Protein AF-A0AAD6L4J8-F1 (afdb_monomer_lite)

pLDDT: mean 71.61, std 18.36, range [35.22, 94.06]

Sequence (142 aa):
MEIVGSMASTVVELLFHPIKRSVSPVFNYSRNVKSLETHMEELSDKKTRVLHYVEEATNKTEVIHDDVEKWLASVDDITEKADRVLEDKDKAKKRCFMGLFPNLMTRYRVSTEIKSIDEEAVKISLNRDKFDRVSYLPARRG

Radius of gyration: 25.06 Å; chains: 1; bounding box: 88×28×62 Å

InterPro domains:
  IPR050905 Plant disease resistance NBS-LRR [PTHR33463] (18-136)

Foldseek 3Di:
DDDDDDDPPPVVVVVCVCVVVCPDLVVLLVVLLVLLVVLLVVLVVLLVVLVVLVVVCVVVVWDFDPVSVVLNVLNVVLVVLSVVLVVVVVVQVVVQVPDDDDPSVVSVVSSVSSNVSSVSSVVSSVVSVPVPPGTDHDDPDD

Structure (mmCIF, N/CA/C/O backbone):
data_AF-A0AAD6L4J8-F1
#
_entry.id   AF-A0AAD6L4J8-F1
#
loop_
_atom_site.group_PDB
_atom_site.id
_atom_site.type_symbol
_atom_site.label_atom_id
_atom_site.label_alt_id
_atom_site.label_comp_id
_atom_site.label_asym_id
_atom_site.label_entity_id
_atom_site.label_seq_id
_atom_site.pdbx_PDB_ins_code
_atom_site.Cartn_x
_atom_site.Cartn_y
_atom_site.Cartn_z
_atom_site.occupancy
_atom_site.B_iso_or_equiv
_atom_site.auth_seq_id
_atom_site.auth_comp_id
_atom_site.auth_asym_id
_atom_site.auth_atom_id
_atom_site.pdbx_PDB_model_num
ATOM 1 N N . MET A 1 1 ? 56.678 -9.611 -36.757 1.00 36.06 1 MET A N 1
ATOM 2 C CA . MET A 1 1 ? 57.128 -8.391 -36.052 1.00 36.06 1 MET A CA 1
ATOM 3 C C . MET A 1 1 ? 57.129 -7.274 -37.090 1.00 36.06 1 MET A C 1
ATOM 5 O O . MET A 1 1 ? 57.709 -7.507 -38.134 1.00 36.06 1 MET A O 1
ATOM 9 N N . GLU A 1 2 ? 56.437 -6.139 -36.975 1.00 35.22 2 GLU A N 1
ATOM 10 C CA . GLU A 1 2 ? 55.736 -5.507 -35.851 1.00 35.22 2 GLU A CA 1
ATOM 11 C C . GLU A 1 2 ? 54.554 -4.646 -36.354 1.00 35.22 2 GLU A C 1
ATOM 13 O O . GLU A 1 2 ? 54.667 -3.911 -37.327 1.00 35.22 2 GLU A O 1
ATOM 18 N N . ILE A 1 3 ? 53.410 -4.834 -35.692 1.00 41.44 3 ILE A N 1
ATOM 19 C CA . ILE A 1 3 ? 52.410 -3.863 -35.215 1.00 41.44 3 ILE A CA 1
ATOM 20 C C . ILE A 1 3 ? 52.176 -2.589 -36.057 1.00 41.44 3 ILE A C 1
ATOM 22 O O . ILE A 1 3 ? 52.811 -1.555 -35.871 1.00 41.44 3 ILE A O 1
ATOM 26 N N . VAL A 1 4 ? 51.117 -2.635 -36.874 1.00 38.16 4 VAL A N 1
ATOM 27 C CA . VAL A 1 4 ? 50.365 -1.453 -37.326 1.00 38.16 4 VAL A CA 1
ATOM 28 C C . VAL A 1 4 ? 49.707 -0.816 -36.101 1.00 38.16 4 VAL A C 1
ATOM 30 O O . VAL A 1 4 ? 48.814 -1.406 -35.493 1.00 38.16 4 VAL A O 1
ATOM 33 N N . GLY A 1 5 ? 50.167 0.373 -35.718 1.00 42.88 5 GLY A N 1
ATOM 34 C CA . GLY A 1 5 ? 49.697 1.086 -34.538 1.00 42.88 5 GLY A CA 1
ATOM 35 C C . GLY A 1 5 ? 49.204 2.493 -34.855 1.00 42.88 5 GLY A C 1
ATOM 36 O O . GLY A 1 5 ? 49.935 3.307 -35.403 1.00 42.88 5 GLY A O 1
ATOM 37 N N . SER A 1 6 ? 47.995 2.780 -34.369 1.00 51.62 6 SER A N 1
ATOM 38 C CA . SER A 1 6 ? 47.511 4.114 -33.989 1.00 51.62 6 SER A CA 1
ATOM 39 C C . SER A 1 6 ? 46.843 4.999 -35.052 1.00 51.62 6 SER A C 1
ATOM 41 O O . SER A 1 6 ? 47.355 6.039 -35.448 1.00 51.62 6 SER A O 1
ATOM 43 N N . MET A 1 7 ? 45.593 4.660 -35.389 1.00 40.38 7 MET A N 1
ATOM 44 C CA . MET A 1 7 ? 44.555 5.670 -35.691 1.00 40.38 7 MET A CA 1
ATOM 45 C C . MET A 1 7 ? 43.215 5.406 -34.974 1.00 40.38 7 MET A C 1
ATOM 47 O O . MET A 1 7 ? 42.255 6.153 -35.142 1.00 40.38 7 MET A O 1
ATOM 51 N N . ALA A 1 8 ? 43.128 4.363 -34.141 1.00 36.38 8 ALA A N 1
ATOM 52 C CA . ALA A 1 8 ? 41.870 3.955 -33.511 1.00 36.38 8 ALA A CA 1
ATOM 53 C C . ALA A 1 8 ? 41.517 4.742 -32.233 1.00 36.38 8 ALA A C 1
ATOM 55 O O . ALA A 1 8 ? 40.379 4.673 -31.779 1.00 36.38 8 ALA A O 1
ATOM 56 N N . SER A 1 9 ? 42.453 5.497 -31.646 1.00 42.22 9 SER A N 1
ATOM 57 C CA . SER A 1 9 ? 42.247 6.067 -30.304 1.00 42.22 9 SER A CA 1
ATOM 58 C C . SER A 1 9 ? 41.481 7.395 -30.283 1.00 42.22 9 SER A C 1
ATOM 60 O O . SER A 1 9 ? 40.914 7.738 -29.253 1.00 42.22 9 SER A O 1
ATOM 62 N N . THR A 1 10 ? 41.417 8.141 -31.389 1.00 35.72 10 THR A N 1
ATOM 63 C CA . THR A 1 10 ? 40.824 9.497 -31.385 1.00 35.72 10 THR A CA 1
ATOM 64 C C . THR A 1 10 ? 39.342 9.510 -31.776 1.00 35.72 10 THR A C 1
ATOM 66 O O . THR A 1 10 ? 38.596 10.391 -31.360 1.00 35.72 10 THR A O 1
ATOM 69 N N . VAL A 1 11 ? 38.872 8.510 -32.530 1.00 37.69 11 VAL A N 1
ATOM 70 C CA . VAL A 1 11 ? 37.462 8.438 -32.968 1.00 37.69 11 VAL A CA 1
ATOM 71 C C . VAL A 1 11 ? 36.535 8.007 -31.826 1.00 37.69 11 VAL A C 1
ATOM 73 O O . VAL A 1 11 ? 35.363 8.376 -31.797 1.00 37.69 11 VAL A O 1
ATOM 76 N N . VAL A 1 12 ? 37.066 7.266 -30.853 1.00 37.53 12 VAL A N 1
ATOM 77 C CA . VAL A 1 12 ? 36.299 6.743 -29.719 1.00 37.53 12 VAL A CA 1
ATOM 78 C C . VAL A 1 12 ? 35.819 7.895 -28.828 1.00 37.53 12 VAL A C 1
ATOM 80 O O . VAL A 1 12 ? 34.628 7.979 -28.555 1.00 37.53 12 VAL A O 1
ATOM 83 N N . GLU A 1 13 ? 36.666 8.858 -28.460 1.00 37.12 13 GLU A N 1
ATOM 84 C CA . GLU A 1 13 ? 36.278 9.924 -27.515 1.00 37.12 13 GLU A CA 1
ATOM 85 C C . GLU A 1 13 ? 35.258 10.939 -28.073 1.00 37.12 13 GLU A C 1
ATOM 87 O O . GLU A 1 13 ? 34.456 11.488 -27.313 1.00 37.12 13 GLU A O 1
ATOM 92 N N . LEU A 1 14 ? 35.194 11.131 -29.396 1.00 36.28 14 LEU A N 1
ATOM 93 C CA . LEU A 1 14 ? 34.229 12.035 -30.043 1.00 36.28 14 LEU A CA 1
ATOM 94 C C . LEU A 1 14 ? 32.820 11.437 -30.189 1.00 36.28 14 LEU A C 1
ATOM 96 O O . LEU A 1 14 ? 31.840 12.181 -30.248 1.00 36.28 14 LEU A O 1
ATOM 100 N N . LEU A 1 15 ? 32.687 10.106 -30.195 1.00 39.62 15 LEU A N 1
ATOM 101 C CA . LEU A 1 15 ? 31.394 9.430 -30.361 1.00 39.62 15 LEU A CA 1
ATOM 102 C C . LEU A 1 15 ? 30.613 9.259 -29.049 1.00 39.62 15 LEU A C 1
ATOM 104 O O . LEU A 1 15 ? 29.396 9.077 -29.086 1.00 39.62 15 LEU A O 1
ATOM 108 N N . PHE A 1 16 ? 31.265 9.363 -27.887 1.00 38.56 16 PHE A N 1
ATOM 109 C CA . PHE A 1 16 ? 30.592 9.192 -26.589 1.00 38.56 16 PHE A CA 1
ATOM 110 C C . PHE A 1 16 ? 30.090 10.496 -25.959 1.00 38.56 16 PHE A C 1
ATOM 112 O O . PHE A 1 16 ? 29.266 10.451 -25.042 1.00 38.56 16 PHE A O 1
ATOM 119 N N . HIS A 1 17 ? 30.513 11.662 -26.455 1.00 38.16 17 HIS A N 1
ATOM 120 C CA . HIS A 1 17 ? 30.068 12.949 -25.913 1.00 38.16 17 HIS A CA 1
ATOM 121 C C . HIS A 1 17 ? 28.575 13.278 -26.171 1.00 38.16 17 HIS A C 1
ATOM 123 O O . HIS A 1 17 ? 27.944 13.846 -25.275 1.00 38.16 17 HIS A O 1
ATOM 129 N N . PRO A 1 18 ? 27.931 12.870 -27.291 1.00 41.38 18 PRO A N 1
ATOM 130 C CA . PRO A 1 18 ? 26.495 13.098 -27.485 1.00 41.38 18 PRO A CA 1
ATOM 131 C C . PRO A 1 18 ? 25.609 12.100 -26.719 1.00 41.38 18 PRO A C 1
ATOM 133 O O . PRO A 1 18 ? 24.457 12.411 -26.413 1.00 41.38 18 PRO A O 1
ATOM 136 N N . ILE A 1 19 ? 26.128 10.918 -26.358 1.00 40.28 19 ILE A N 1
ATOM 137 C CA . ILE A 1 19 ? 25.336 9.837 -25.736 1.00 40.28 19 ILE A CA 1
ATOM 138 C C . ILE A 1 19 ? 24.890 10.206 -24.314 1.00 40.28 19 ILE A C 1
ATOM 140 O O . ILE A 1 19 ? 23.863 9.726 -23.840 1.00 40.28 19 ILE A O 1
ATOM 144 N N . LYS A 1 20 ? 25.577 11.140 -23.644 1.00 42.00 20 LYS A N 1
ATOM 145 C CA . LYS A 1 20 ? 25.131 11.650 -22.337 1.00 42.00 20 LYS A CA 1
ATOM 146 C C . LYS A 1 20 ? 23.863 12.507 -22.398 1.00 42.00 20 LYS A C 1
ATOM 148 O O . LYS A 1 20 ? 23.253 12.708 -21.352 1.00 42.00 20 LYS A O 1
ATOM 153 N N . ARG A 1 21 ? 23.438 12.996 -23.572 1.00 47.28 21 ARG A N 1
ATOM 154 C CA . ARG A 1 21 ? 22.248 13.864 -23.700 1.00 47.28 21 ARG A CA 1
ATOM 155 C C . ARG A 1 21 ? 21.022 13.178 -24.306 1.00 47.28 21 ARG A C 1
ATOM 157 O O . ARG A 1 21 ? 19.930 13.727 -24.239 1.00 47.28 21 ARG A O 1
ATOM 164 N N . SER A 1 22 ? 21.180 11.954 -24.799 1.00 46.09 22 SER A N 1
ATOM 165 C CA . SER A 1 22 ? 20.106 11.079 -25.286 1.00 46.09 22 SER A CA 1
ATOM 166 C C . SER A 1 22 ? 20.071 9.756 -24.514 1.00 46.09 22 SER A C 1
ATOM 168 O O . SER A 1 22 ? 19.803 8.690 -25.070 1.00 46.09 22 SER A O 1
ATOM 170 N N . VAL A 1 23 ? 20.289 9.823 -23.195 1.00 47.31 23 VAL A N 1
ATOM 171 C CA . VAL A 1 23 ? 19.976 8.740 -22.251 1.00 47.31 23 VAL A CA 1
ATOM 172 C C . VAL A 1 23 ? 18.462 8.614 -22.088 1.00 47.31 23 VAL A C 1
ATOM 174 O O . VAL A 1 23 ? 17.832 9.027 -21.118 1.00 47.31 23 VAL A O 1
ATOM 177 N N . SER A 1 24 ? 17.930 8.050 -23.164 1.00 50.09 24 SER A N 1
ATOM 178 C CA . SER A 1 24 ? 16.597 7.575 -23.469 1.00 50.09 24 SER A CA 1
ATOM 179 C C . SER A 1 24 ? 15.946 6.851 -22.279 1.00 50.09 24 SER A C 1
ATOM 181 O O . SER A 1 24 ? 16.689 6.284 -21.477 1.00 50.09 24 SER A O 1
ATOM 183 N N . PRO A 1 25 ? 14.598 6.851 -22.159 1.00 51.19 25 PRO A N 1
ATOM 184 C CA . PRO A 1 25 ? 13.698 6.226 -21.167 1.00 51.19 25 PRO A CA 1
ATOM 185 C C . PRO A 1 25 ? 14.198 5.160 -20.175 1.00 51.19 25 PRO A C 1
ATOM 187 O O . PRO A 1 25 ? 13.641 5.042 -19.096 1.00 51.19 25 PRO A O 1
ATOM 190 N N . VAL A 1 26 ? 15.246 4.403 -20.479 1.00 49.38 26 VAL A N 1
ATOM 191 C CA . VAL A 1 26 ? 15.977 3.502 -19.579 1.00 49.38 26 VAL A CA 1
ATOM 192 C C . VAL A 1 26 ? 16.522 4.202 -18.318 1.00 49.38 26 VAL A C 1
ATOM 194 O O . VAL A 1 26 ? 16.490 3.608 -17.241 1.00 49.38 26 VAL A O 1
ATOM 197 N N . PHE A 1 27 ? 16.995 5.454 -18.407 1.00 51.75 27 PHE A N 1
ATOM 198 C CA . PHE A 1 27 ? 17.438 6.202 -17.214 1.00 51.75 27 PHE A CA 1
ATOM 199 C C . PHE A 1 27 ? 16.265 6.692 -16.354 1.00 51.75 27 PHE A C 1
ATOM 201 O O . PHE A 1 27 ? 16.381 6.718 -15.129 1.00 51.75 27 PHE A O 1
ATOM 208 N N . ASN A 1 28 ? 15.122 7.002 -16.974 1.00 61.12 28 ASN A N 1
ATOM 209 C CA . ASN A 1 28 ? 13.875 7.270 -16.254 1.00 61.12 28 ASN A CA 1
ATOM 210 C C . ASN A 1 28 ? 13.319 5.983 -15.639 1.00 61.12 28 ASN A C 1
ATOM 212 O O . ASN A 1 28 ? 12.890 5.995 -14.501 1.00 61.12 28 ASN A O 1
ATOM 216 N N . TYR A 1 29 ? 13.430 4.852 -16.329 1.00 64.38 29 TYR A N 1
ATOM 217 C CA . TYR A 1 29 ? 12.952 3.557 -15.857 1.00 64.38 29 TYR A CA 1
ATOM 218 C C . TYR A 1 29 ? 13.584 3.141 -14.523 1.00 64.38 29 TYR A C 1
ATOM 220 O O . TYR A 1 29 ? 12.871 2.809 -13.585 1.00 64.38 29 TYR A O 1
ATOM 228 N N . SER A 1 30 ? 14.916 3.205 -14.409 1.00 69.12 30 SER A N 1
ATOM 229 C CA . SER A 1 30 ? 15.614 2.872 -13.156 1.00 69.12 30 SER A CA 1
ATOM 230 C C . SER A 1 30 ? 15.225 3.812 -12.006 1.00 69.12 30 SER A C 1
ATOM 232 O O . SER A 1 30 ? 15.054 3.368 -10.875 1.00 69.12 30 SER A O 1
ATOM 234 N N . ARG A 1 31 ? 15.036 5.107 -12.295 1.00 75.44 31 ARG A N 1
ATOM 235 C CA . ARG A 1 31 ? 14.556 6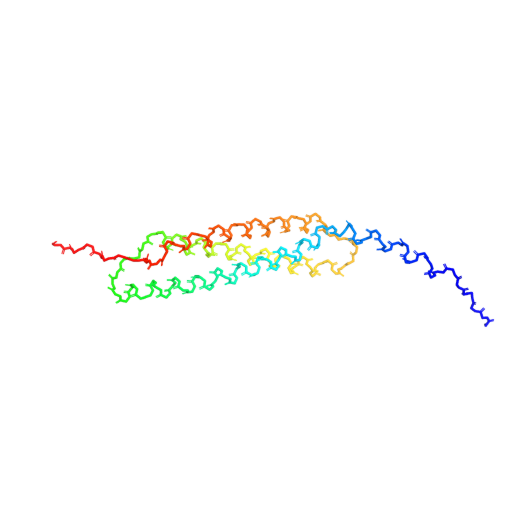.082 -11.304 1.00 75.44 31 ARG A CA 1
ATOM 236 C C . ARG A 1 31 ? 13.107 5.817 -10.892 1.00 75.44 31 ARG A C 1
ATOM 238 O O . ARG A 1 31 ? 12.825 5.849 -9.705 1.00 75.44 31 ARG A O 1
ATOM 245 N N . ASN A 1 32 ? 12.228 5.506 -11.842 1.00 73.19 32 ASN A N 1
ATOM 246 C CA . ASN A 1 32 ? 10.820 5.207 -11.588 1.00 73.19 32 ASN A CA 1
ATOM 247 C C . ASN A 1 32 ? 10.659 3.933 -10.754 1.00 73.19 32 ASN A C 1
ATOM 249 O O . ASN A 1 32 ? 9.844 3.914 -9.846 1.00 73.19 32 ASN A O 1
ATOM 253 N N . VAL A 1 33 ? 11.453 2.892 -11.031 1.00 75.00 33 VAL A N 1
ATOM 254 C CA . VAL A 1 33 ? 11.472 1.663 -10.218 1.00 75.00 33 VAL A CA 1
ATOM 255 C C . VAL A 1 33 ? 11.857 1.986 -8.776 1.00 75.00 33 VAL A C 1
ATOM 257 O O . VAL A 1 33 ? 11.142 1.587 -7.870 1.00 75.00 33 VAL A O 1
ATOM 260 N N . LYS A 1 34 ? 12.940 2.746 -8.565 1.00 80.38 34 LYS A N 1
ATOM 261 C CA . LYS A 1 34 ? 13.366 3.140 -7.214 1.00 80.38 34 LYS A CA 1
ATOM 262 C C . LYS A 1 34 ? 12.323 3.997 -6.495 1.00 80.38 34 LYS A C 1
ATOM 264 O O . LYS A 1 34 ? 12.105 3.796 -5.313 1.00 80.38 34 LYS A O 1
ATOM 269 N N . SER A 1 35 ? 11.691 4.934 -7.206 1.00 80.50 35 SER A N 1
ATOM 270 C CA . SER A 1 35 ? 10.599 5.756 -6.666 1.00 80.50 35 SER A CA 1
ATOM 271 C C . SER A 1 35 ? 9.441 4.883 -6.190 1.00 80.50 35 SER A C 1
ATOM 273 O O . SER A 1 35 ? 9.016 5.011 -5.047 1.00 80.50 35 SER A O 1
ATOM 275 N N . LEU A 1 36 ? 9.012 3.934 -7.031 1.00 79.44 36 LEU A N 1
ATOM 276 C CA . LEU A 1 36 ? 7.943 3.002 -6.692 1.00 79.44 36 LEU A CA 1
ATOM 277 C C . LEU A 1 36 ? 8.315 2.133 -5.485 1.00 79.44 36 LEU A C 1
ATOM 279 O O . LEU A 1 36 ? 7.501 1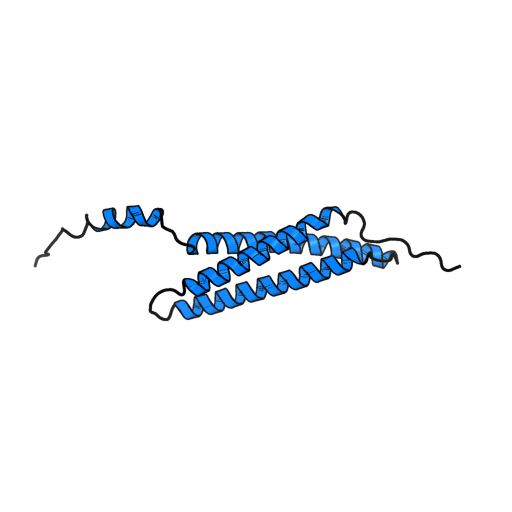.990 -4.581 1.00 79.44 36 LEU A O 1
ATOM 283 N N . GLU A 1 37 ? 9.534 1.584 -5.447 1.00 80.31 37 GLU A N 1
ATOM 284 C CA . GLU A 1 37 ? 10.034 0.802 -4.305 1.00 80.31 37 GLU A CA 1
ATOM 285 C C . GLU A 1 37 ? 9.972 1.624 -3.005 1.00 80.31 37 GLU A C 1
ATOM 287 O O . GLU A 1 37 ? 9.418 1.154 -2.015 1.00 80.31 37 GLU A O 1
ATOM 292 N N . THR A 1 38 ? 10.446 2.875 -3.024 1.00 84.25 38 THR A N 1
ATOM 293 C CA . THR A 1 38 ? 10.389 3.776 -1.862 1.00 84.25 38 THR A CA 1
ATOM 294 C C . THR A 1 38 ? 8.954 4.096 -1.437 1.00 84.25 38 THR A C 1
ATOM 296 O O . THR A 1 38 ? 8.628 3.972 -0.260 1.00 84.25 38 THR A O 1
ATOM 299 N N . HIS A 1 39 ? 8.063 4.466 -2.361 1.00 80.81 39 HIS A N 1
ATOM 300 C CA . HIS A 1 39 ? 6.677 4.773 -1.998 1.00 80.81 39 HIS A CA 1
ATOM 301 C C . HIS A 1 39 ? 5.897 3.535 -1.525 1.00 80.81 39 HIS A C 1
ATOM 303 O O . HIS A 1 39 ? 5.014 3.666 -0.677 1.00 80.81 39 HIS A O 1
ATOM 309 N N . MET A 1 40 ? 6.210 2.338 -2.034 1.00 83.25 40 MET A N 1
ATOM 310 C CA . MET A 1 40 ? 5.625 1.083 -1.545 1.00 83.25 40 MET A CA 1
ATOM 311 C C . MET A 1 40 ? 6.107 0.734 -0.136 1.00 83.25 40 MET A C 1
ATOM 313 O O . MET A 1 40 ? 5.293 0.320 0.687 1.00 83.25 40 MET A O 1
ATOM 317 N N . GLU A 1 41 ? 7.388 0.956 0.168 1.00 85.19 41 GLU A N 1
ATOM 318 C CA . GLU A 1 41 ? 7.934 0.804 1.522 1.00 85.19 41 GLU A CA 1
ATOM 319 C C . GLU A 1 41 ? 7.232 1.755 2.505 1.00 85.19 41 GLU A C 1
ATOM 321 O O . GLU A 1 41 ? 6.674 1.316 3.512 1.00 85.19 41 GLU A O 1
ATOM 326 N N . GLU A 1 42 ? 7.118 3.039 2.156 1.00 85.06 42 GLU A N 1
ATOM 327 C CA . GLU A 1 42 ? 6.383 4.014 2.968 1.00 85.06 42 GLU A CA 1
ATOM 328 C C . GLU A 1 42 ? 4.902 3.641 3.146 1.00 85.06 42 GLU A C 1
ATOM 330 O O . GLU A 1 42 ? 4.322 3.845 4.219 1.00 85.06 42 GLU A O 1
ATOM 335 N N . LEU A 1 43 ? 4.253 3.116 2.100 1.00 84.88 43 LEU A N 1
ATOM 336 C CA . LEU A 1 43 ? 2.853 2.700 2.168 1.00 84.88 43 LEU A CA 1
ATOM 337 C C . LEU A 1 43 ? 2.675 1.465 3.063 1.00 84.88 43 LEU A C 1
ATOM 339 O O . LEU A 1 43 ? 1.709 1.407 3.826 1.00 84.88 43 LEU A O 1
ATOM 343 N N . SER A 1 44 ? 3.627 0.531 3.031 1.00 85.69 44 SER A N 1
ATOM 344 C CA . SER A 1 44 ? 3.678 -0.643 3.909 1.00 85.69 44 SER A CA 1
ATOM 345 C C . SER A 1 44 ? 3.827 -0.251 5.382 1.00 85.69 44 SER A C 1
ATOM 347 O O . SER A 1 44 ? 3.058 -0.706 6.236 1.00 85.69 44 SER A O 1
ATOM 349 N N . ASP A 1 45 ? 4.738 0.671 5.693 1.00 85.75 45 ASP A N 1
ATOM 350 C CA . ASP A 1 45 ? 4.904 1.197 7.052 1.00 85.75 45 ASP A CA 1
ATOM 351 C C . ASP A 1 45 ? 3.627 1.892 7.540 1.00 85.75 45 ASP A C 1
ATOM 353 O O . ASP A 1 45 ? 3.167 1.708 8.676 1.00 85.75 45 ASP A O 1
ATOM 357 N N . LYS A 1 46 ? 2.988 2.672 6.658 1.00 85.44 46 LYS A N 1
ATOM 358 C CA . LYS A 1 46 ? 1.707 3.327 6.953 1.00 85.44 46 LYS A CA 1
ATOM 359 C C . LYS A 1 46 ? 0.605 2.305 7.221 1.00 85.44 46 LYS A C 1
ATOM 361 O O . LYS A 1 46 ? -0.132 2.499 8.191 1.00 85.44 46 LYS A O 1
ATOM 366 N N . LYS A 1 47 ? 0.504 1.252 6.403 1.00 87.94 47 LYS A N 1
ATOM 367 C CA . LYS A 1 47 ? -0.457 0.152 6.566 1.00 87.94 47 LYS A CA 1
ATOM 368 C C . LYS A 1 47 ? -0.266 -0.542 7.908 1.00 87.94 47 LYS A C 1
ATOM 370 O O . LYS A 1 47 ? -1.231 -0.690 8.650 1.00 87.94 47 LYS A O 1
ATOM 375 N N . THR A 1 48 ? 0.976 -0.875 8.252 1.00 89.00 48 THR A N 1
ATOM 376 C CA . THR A 1 48 ? 1.337 -1.516 9.525 1.00 89.00 48 THR A CA 1
ATOM 377 C C . THR A 1 48 ? 0.848 -0.695 10.716 1.00 89.00 48 THR A C 1
ATOM 379 O O . THR A 1 48 ? 0.174 -1.212 11.605 1.00 89.00 48 THR A O 1
ATOM 382 N N . ARG A 1 49 ? 1.080 0.623 10.700 1.00 89.56 49 ARG A N 1
ATOM 383 C CA . ARG A 1 49 ? 0.561 1.523 11.742 1.00 89.56 49 ARG A CA 1
ATOM 384 C C . ARG A 1 49 ? -0.968 1.542 11.826 1.00 89.56 49 ARG A C 1
ATOM 386 O O . ARG A 1 49 ? -1.501 1.582 12.927 1.00 89.56 49 ARG A O 1
ATOM 393 N N . VAL A 1 50 ? -1.674 1.559 10.691 1.00 88.94 50 VAL A N 1
ATOM 394 C CA . VAL A 1 50 ? -3.150 1.545 10.676 1.00 88.94 50 VAL A CA 1
ATOM 395 C C . VAL A 1 50 ? -3.685 0.229 11.237 1.00 88.94 50 VAL A C 1
ATOM 397 O O . VAL A 1 50 ? -4.607 0.258 12.047 1.00 88.94 50 VAL A O 1
ATOM 400 N N . LEU A 1 51 ? -3.075 -0.905 10.884 1.00 90.12 51 LEU A N 1
ATOM 401 C CA . LEU A 1 51 ? -3.450 -2.213 11.424 1.00 90.12 51 LEU A CA 1
ATOM 402 C C . LEU A 1 51 ? -3.289 -2.283 12.947 1.00 90.12 51 LEU A C 1
ATOM 404 O O . LEU A 1 51 ? -4.170 -2.818 13.611 1.00 90.12 51 LEU A O 1
ATOM 408 N N . HIS A 1 52 ? -2.243 -1.675 13.515 1.00 91.50 52 HIS A N 1
ATOM 409 C CA . HIS A 1 52 ? -2.109 -1.565 14.972 1.00 91.50 52 HIS A CA 1
ATOM 410 C C . HIS A 1 52 ? -3.258 -0.778 15.621 1.00 91.50 52 HIS A C 1
ATOM 412 O O . HIS A 1 52 ? -3.777 -1.195 16.654 1.00 91.50 52 HIS A O 1
ATOM 418 N N . TYR A 1 53 ? -3.697 0.334 15.021 1.00 90.31 53 TYR A N 1
ATOM 419 C CA . TYR A 1 53 ? -4.850 1.075 15.545 1.00 90.31 53 TYR A CA 1
ATOM 420 C C . TYR A 1 53 ? -6.157 0.283 15.414 1.00 90.31 53 TYR A C 1
ATOM 422 O O . TYR A 1 53 ? -6.999 0.335 16.307 1.00 90.31 53 TYR A O 1
ATOM 430 N N . VAL A 1 54 ? -6.324 -0.466 14.320 1.00 91.75 54 VAL A N 1
ATOM 431 C CA . VAL A 1 54 ? -7.475 -1.359 14.115 1.00 91.75 54 VAL A CA 1
ATOM 432 C C . VAL A 1 54 ? -7.498 -2.470 15.165 1.00 91.75 54 VAL A C 1
ATOM 434 O O . VAL A 1 54 ? -8.552 -2.753 15.734 1.00 91.75 54 VAL A O 1
ATOM 437 N N . GLU A 1 55 ? -6.348 -3.070 15.470 1.00 93.62 55 GLU A N 1
ATOM 438 C CA . GLU A 1 55 ? -6.208 -4.073 16.528 1.00 93.62 55 GLU A CA 1
ATOM 439 C C . GLU A 1 55 ? -6.565 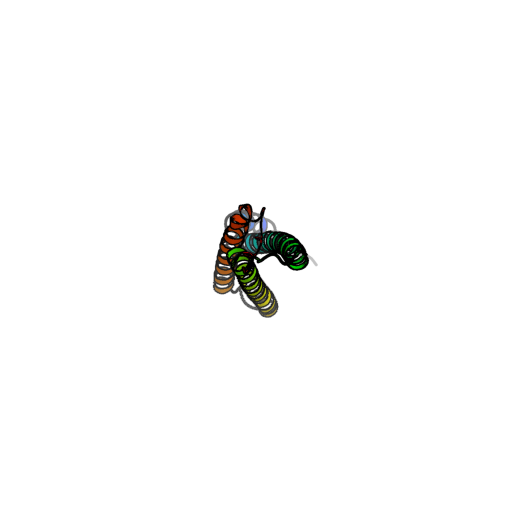-3.487 17.903 1.00 93.62 55 GLU A C 1
ATOM 441 O O . GLU A 1 55 ? -7.361 -4.070 18.641 1.00 93.62 55 GLU A O 1
ATOM 446 N N . GLU A 1 56 ? -6.052 -2.298 18.232 1.00 93.44 56 GLU A N 1
ATOM 447 C CA . GLU A 1 56 ? -6.370 -1.609 19.486 1.00 93.44 56 GLU A CA 1
ATOM 448 C C . GLU A 1 56 ? -7.871 -1.302 19.615 1.00 93.44 56 GLU A C 1
ATOM 450 O O . GLU A 1 56 ? -8.473 -1.553 20.663 1.00 93.44 56 GLU A O 1
ATOM 455 N N . ALA A 1 57 ? -8.492 -0.790 18.552 1.00 92.50 57 ALA A N 1
ATOM 456 C CA . ALA A 1 57 ? -9.923 -0.508 18.505 1.00 92.50 57 ALA A CA 1
ATOM 457 C C . ALA A 1 57 ? -10.766 -1.785 18.645 1.00 92.50 57 ALA A C 1
ATOM 459 O O . ALA A 1 57 ? -11.732 -1.815 19.410 1.00 92.50 57 ALA A O 1
ATOM 460 N N . THR A 1 58 ? -10.356 -2.866 17.980 1.00 92.62 58 THR A N 1
ATOM 461 C CA . THR A 1 58 ? -11.004 -4.181 18.087 1.00 92.62 58 THR A CA 1
ATOM 462 C C . THR A 1 58 ? -10.942 -4.704 19.522 1.00 92.62 58 THR A C 1
ATOM 464 O O . THR A 1 58 ? -11.958 -5.135 20.066 1.00 92.62 58 THR A O 1
ATOM 467 N N . ASN A 1 59 ? -9.789 -4.574 20.187 1.00 94.00 59 ASN A N 1
ATOM 468 C CA . ASN A 1 59 ? -9.624 -4.934 21.600 1.00 94.00 59 ASN A CA 1
ATOM 469 C C . ASN A 1 59 ? -10.519 -4.098 22.532 1.00 94.00 59 ASN A C 1
ATOM 471 O O . ASN A 1 59 ? -10.961 -4.586 23.572 1.00 94.00 59 ASN A O 1
ATOM 475 N N . LYS A 1 60 ? -10.839 -2.857 22.149 1.00 93.81 60 LYS A N 1
ATOM 476 C CA . LYS A 1 60 ? -11.802 -1.985 22.846 1.00 93.81 60 LYS A CA 1
ATOM 477 C C . LYS A 1 60 ? -13.258 -2.225 22.437 1.00 93.81 60 LYS A C 1
ATOM 479 O O . LYS A 1 60 ? -14.149 -1.548 22.945 1.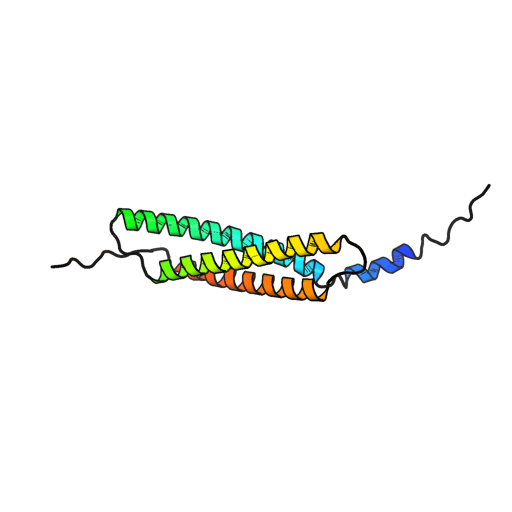00 93.81 60 LYS A O 1
ATOM 484 N N . THR A 1 61 ? -13.521 -3.204 21.567 1.00 93.75 61 THR A N 1
ATOM 485 C CA . THR A 1 61 ? -14.858 -3.490 21.013 1.00 93.75 61 THR A CA 1
ATOM 486 C C . THR A 1 61 ? -15.466 -2.277 20.290 1.00 93.75 61 THR A C 1
ATOM 488 O O . THR A 1 61 ? -16.682 -2.078 20.267 1.00 93.75 61 THR A O 1
ATOM 491 N N . GLU A 1 62 ? -14.609 -1.428 19.727 1.00 94.06 62 GLU A N 1
ATOM 492 C CA . GLU A 1 62 ? -15.011 -0.296 18.902 1.00 94.06 62 GLU A CA 1
ATOM 493 C C . GLU A 1 62 ? -15.282 -0.748 17.467 1.00 94.06 62 GLU A C 1
ATOM 495 O O . GLU A 1 62 ? -14.777 -1.770 17.002 1.00 94.06 62 GLU A O 1
ATOM 500 N N . VAL A 1 63 ? -16.093 0.028 16.753 1.00 93.12 63 VAL A N 1
ATOM 501 C CA . VAL A 1 63 ? -16.386 -0.217 15.342 1.00 93.12 63 VAL A CA 1
ATOM 502 C C . VAL A 1 63 ? -15.371 0.543 14.498 1.00 93.12 63 VAL A C 1
ATOM 504 O O . VAL A 1 63 ? -15.163 1.739 14.710 1.00 93.12 63 VAL A O 1
ATOM 507 N N . ILE A 1 64 ? -14.739 -0.148 13.552 1.00 93.06 64 ILE A N 1
ATOM 508 C CA . ILE A 1 64 ? -13.798 0.446 12.597 1.00 93.06 64 ILE A CA 1
ATOM 509 C C . ILE A 1 64 ? -14.577 1.250 11.556 1.00 93.06 64 ILE A C 1
ATOM 511 O O . ILE A 1 64 ? -15.676 0.867 11.158 1.00 93.06 64 ILE A O 1
ATOM 515 N N . HIS A 1 65 ? -14.039 2.389 11.131 1.00 91.81 65 HIS A N 1
ATOM 516 C CA . HIS A 1 65 ? -14.661 3.158 10.060 1.00 91.81 65 HIS A CA 1
ATOM 517 C C . HIS A 1 65 ? -14.508 2.463 8.695 1.00 91.81 65 HIS A C 1
ATOM 519 O O . HIS A 1 65 ? -13.422 2.018 8.330 1.00 91.81 65 HIS A O 1
ATOM 525 N N . ASP A 1 66 ? -15.577 2.450 7.893 1.00 91.19 66 ASP A N 1
ATOM 526 C CA . ASP A 1 66 ? -15.587 1.866 6.543 1.00 91.19 66 ASP A CA 1
ATOM 527 C C . ASP A 1 66 ? -14.501 2.439 5.612 1.00 91.19 66 ASP A C 1
ATOM 529 O O . ASP A 1 66 ? -14.065 1.784 4.665 1.00 91.19 66 ASP A O 1
ATOM 533 N N . ASP A 1 67 ? -14.097 3.696 5.810 1.00 88.81 67 ASP A N 1
ATOM 534 C CA . ASP A 1 67 ? -13.053 4.334 5.006 1.00 88.81 67 ASP A CA 1
ATOM 535 C C . ASP A 1 67 ? -11.650 3.803 5.334 1.00 88.81 67 ASP A C 1
ATOM 537 O O . ASP A 1 67 ? -10.817 3.727 4.430 1.00 88.81 67 ASP A O 1
ATOM 541 N N . VAL A 1 68 ? -11.413 3.351 6.569 1.00 90.31 68 VAL A N 1
ATOM 542 C CA . VAL A 1 68 ? -10.202 2.622 6.974 1.00 90.31 68 VAL A CA 1
ATOM 543 C C . VAL A 1 68 ? -10.137 1.284 6.243 1.00 90.31 68 VAL A C 1
ATOM 545 O O . VAL A 1 68 ? -9.109 0.963 5.650 1.00 90.31 68 VAL A O 1
ATOM 548 N N . GLU A 1 69 ? -11.237 0.526 6.220 1.00 90.88 69 GLU A N 1
ATOM 549 C CA . GLU A 1 69 ? -11.299 -0.766 5.522 1.00 90.88 69 GLU A CA 1
ATOM 550 C C . GLU A 1 69 ? -11.088 -0.606 4.010 1.00 90.88 69 GLU A C 1
ATOM 552 O O . GLU A 1 69 ? -10.276 -1.311 3.408 1.00 90.88 69 GLU A O 1
ATOM 557 N N . LYS A 1 70 ? -11.753 0.378 3.391 1.00 91.25 70 LYS A N 1
ATOM 558 C CA . LYS A 1 70 ? -11.569 0.704 1.965 1.00 91.25 70 LYS A CA 1
ATOM 559 C C . LYS A 1 70 ? -10.143 1.135 1.649 1.00 91.25 70 LYS A C 1
ATOM 561 O O . LYS A 1 70 ? -9.625 0.804 0.581 1.00 91.25 70 LYS A O 1
ATOM 566 N N . TRP A 1 71 ? -9.512 1.880 2.553 1.00 90.81 71 TRP A N 1
ATOM 567 C CA . TRP A 1 71 ? -8.127 2.296 2.390 1.00 90.81 71 TRP A CA 1
ATOM 568 C C . TRP A 1 71 ? -7.182 1.095 2.465 1.00 90.81 71 TRP A C 1
ATOM 570 O O . TRP A 1 71 ? -6.346 0.953 1.578 1.00 90.81 71 TRP A O 1
ATOM 580 N N . LEU A 1 72 ? -7.359 0.189 3.435 1.00 88.69 72 LEU A N 1
ATOM 581 C CA . LEU A 1 72 ? -6.570 -1.046 3.533 1.00 88.69 72 LEU A CA 1
ATOM 582 C C . LEU A 1 72 ? -6.697 -1.903 2.265 1.00 88.69 72 LEU A C 1
ATOM 584 O O . LEU A 1 72 ? -5.680 -2.312 1.713 1.00 88.69 72 LEU A O 1
ATOM 588 N N . ALA A 1 73 ? -7.917 -2.080 1.751 1.00 91.25 73 ALA A N 1
ATOM 589 C CA . ALA A 1 73 ? -8.149 -2.809 0.503 1.00 91.25 73 ALA A CA 1
ATOM 590 C C . ALA A 1 73 ? -7.467 -2.143 -0.708 1.00 91.25 73 ALA A C 1
ATOM 592 O O . ALA A 1 73 ? -6.902 -2.824 -1.558 1.00 91.25 73 ALA A O 1
ATOM 593 N N . SER A 1 74 ? -7.481 -0.807 -0.774 1.00 87.38 74 SER A N 1
ATOM 594 C CA . SER A 1 74 ? -6.771 -0.056 -1.823 1.00 87.38 74 SER A CA 1
ATOM 595 C C . SER A 1 74 ? -5.254 -0.245 -1.740 1.00 87.38 74 SER A C 1
ATOM 597 O O . SER A 1 74 ? -4.586 -0.319 -2.769 1.00 87.38 74 SER A O 1
ATOM 599 N N . VAL A 1 75 ? -4.704 -0.320 -0.521 1.00 85.50 75 VAL A N 1
ATOM 600 C CA . VAL A 1 75 ? -3.279 -0.609 -0.314 1.00 85.50 75 VAL A CA 1
ATOM 601 C C . VAL A 1 75 ? -2.940 -2.026 -0.782 1.00 85.50 75 VAL A C 1
ATOM 603 O O . VAL A 1 75 ? -1.939 -2.204 -1.465 1.00 85.50 75 VAL A O 1
ATOM 606 N N . ASP A 1 76 ? -3.777 -3.016 -0.472 1.00 83.75 76 ASP A N 1
ATOM 607 C CA . ASP A 1 76 ? -3.562 -4.398 -0.921 1.00 83.75 76 ASP A CA 1
ATOM 608 C C . ASP A 1 76 ? -3.558 -4.520 -2.450 1.00 83.75 76 ASP A C 1
ATOM 610 O O . ASP A 1 76 ? -2.642 -5.113 -3.022 1.00 83.75 76 ASP A O 1
ATOM 614 N N . ASP A 1 77 ? -4.528 -3.892 -3.119 1.00 87.31 77 ASP A N 1
ATOM 615 C CA . ASP A 1 77 ? -4.632 -3.894 -4.583 1.00 87.31 77 ASP A CA 1
ATOM 616 C C . ASP A 1 77 ? -3.416 -3.233 -5.256 1.00 87.31 77 ASP A C 1
ATOM 618 O O . ASP A 1 77 ? -2.866 -3.763 -6.227 1.00 87.31 77 ASP A O 1
ATOM 622 N N . ILE A 1 78 ? -2.943 -2.090 -4.738 1.00 84.19 78 ILE A N 1
ATOM 623 C CA . ILE A 1 78 ? -1.780 -1.416 -5.330 1.00 84.19 78 ILE A CA 1
ATOM 624 C C . ILE A 1 78 ? -0.473 -2.174 -5.068 1.00 84.19 78 ILE A C 1
ATOM 626 O O . ILE A 1 78 ? 0.397 -2.184 -5.941 1.00 84.19 78 ILE A O 1
ATOM 630 N N . THR A 1 79 ? -0.348 -2.854 -3.922 1.00 83.00 79 THR A N 1
ATOM 631 C CA . THR A 1 79 ? 0.786 -3.742 -3.635 1.00 83.00 79 THR A CA 1
ATOM 632 C C . THR A 1 79 ? 0.819 -4.918 -4.611 1.00 83.00 79 THR A C 1
ATOM 634 O O . THR A 1 79 ? 1.856 -5.153 -5.229 1.00 83.00 79 THR A O 1
ATOM 637 N N . GLU A 1 80 ? -0.311 -5.591 -4.856 1.00 83.62 80 GLU A N 1
ATOM 638 C CA . GLU A 1 80 ? -0.377 -6.692 -5.831 1.00 83.62 80 GLU A CA 1
ATOM 639 C C . GLU A 1 80 ? -0.005 -6.223 -7.250 1.00 83.62 80 GLU A C 1
ATOM 641 O O . GLU A 1 80 ? 0.768 -6.875 -7.964 1.00 83.62 80 GLU A O 1
ATOM 646 N N . LYS A 1 81 ? -0.511 -5.054 -7.667 1.00 82.50 81 LYS A N 1
ATOM 647 C CA . LYS A 1 81 ? -0.157 -4.444 -8.959 1.00 82.50 81 LYS A CA 1
ATOM 648 C C . LYS A 1 81 ? 1.341 -4.149 -9.058 1.00 82.50 81 LYS A C 1
ATOM 650 O O . LYS A 1 81 ? 1.940 -4.431 -10.099 1.00 82.50 81 LYS A O 1
ATOM 655 N N . ALA A 1 82 ? 1.943 -3.589 -8.007 1.00 77.25 82 ALA A N 1
ATOM 656 C CA . ALA A 1 82 ? 3.371 -3.288 -7.969 1.00 77.25 82 ALA A CA 1
ATOM 657 C C . ALA A 1 82 ? 4.216 -4.567 -8.084 1.00 77.25 82 ALA A C 1
ATOM 659 O O . ALA A 1 82 ? 5.101 -4.633 -8.943 1.00 77.25 82 ALA A O 1
ATOM 660 N N . ASP A 1 83 ? 3.886 -5.602 -7.308 1.00 78.44 83 ASP A N 1
ATOM 661 C CA . ASP A 1 83 ? 4.582 -6.890 -7.327 1.00 78.44 83 ASP A CA 1
ATOM 662 C C . ASP A 1 83 ? 4.526 -7.538 -8.713 1.00 78.44 83 ASP A C 1
ATOM 664 O O . ASP A 1 83 ? 5.560 -7.924 -9.267 1.00 78.44 83 ASP A O 1
ATOM 668 N N . ARG A 1 84 ? 3.345 -7.568 -9.348 1.00 82.25 84 ARG A N 1
ATOM 669 C CA . ARG A 1 84 ? 3.181 -8.135 -10.697 1.00 82.25 84 ARG A CA 1
ATOM 670 C C . ARG A 1 84 ? 4.071 -7.438 -11.726 1.00 82.25 84 ARG A C 1
ATOM 672 O O . ARG A 1 84 ? 4.725 -8.093 -12.540 1.00 82.25 84 ARG A O 1
ATOM 679 N N . VAL A 1 85 ? 4.112 -6.107 -11.698 1.00 78.25 85 VAL A N 1
ATOM 680 C CA . VAL A 1 85 ? 4.891 -5.307 -12.655 1.00 78.25 85 VAL A CA 1
ATOM 681 C C . VAL A 1 85 ? 6.398 -5.460 -12.423 1.00 78.25 85 VAL A C 1
ATOM 683 O O . VAL A 1 85 ? 7.176 -5.500 -13.385 1.00 78.25 85 VAL A O 1
ATOM 686 N N . LEU A 1 86 ? 6.827 -5.598 -11.166 1.00 75.31 86 LEU A N 1
ATOM 687 C CA . LEU A 1 86 ? 8.224 -5.852 -10.809 1.00 75.31 86 LEU A CA 1
ATOM 688 C C . LEU A 1 86 ? 8.666 -7.284 -11.165 1.00 75.31 86 LEU A C 1
ATOM 690 O O . LEU A 1 86 ? 9.768 -7.466 -11.696 1.00 75.31 86 LEU A O 1
ATOM 694 N N . GLU A 1 87 ? 7.808 -8.288 -10.981 1.00 75.25 87 GLU A N 1
ATOM 695 C CA . GLU A 1 87 ? 8.073 -9.664 -11.414 1.00 75.25 87 GLU A CA 1
ATOM 696 C C . GLU A 1 87 ? 8.192 -9.790 -12.938 1.00 75.25 87 GLU A C 1
ATOM 698 O O . GLU A 1 87 ? 9.102 -10.450 -13.458 1.00 75.25 87 GLU A O 1
ATOM 703 N N . ASP A 1 88 ? 7.275 -9.165 -13.678 1.00 70.25 88 ASP A N 1
ATOM 704 C CA . ASP A 1 88 ? 7.292 -9.174 -15.140 1.00 70.25 88 ASP A CA 1
ATOM 705 C C . ASP A 1 88 ? 8.543 -8.475 -15.687 1.00 70.25 88 ASP A C 1
ATOM 707 O O . ASP A 1 88 ? 9.120 -8.918 -16.690 1.00 70.25 88 ASP A O 1
ATOM 711 N N . LYS A 1 89 ? 9.045 -7.451 -14.981 1.00 64.19 89 LYS A N 1
ATOM 712 C CA . LYS A 1 89 ? 10.369 -6.858 -15.220 1.00 64.19 89 LYS A CA 1
ATOM 713 C C . LYS A 1 89 ? 11.476 -7.897 -15.072 1.00 64.19 89 LYS A C 1
ATOM 715 O O . LYS A 1 89 ? 12.324 -7.990 -15.962 1.00 64.19 89 LYS A O 1
ATOM 720 N N . ASP A 1 90 ? 11.514 -8.658 -13.982 1.00 63.16 90 ASP A N 1
ATOM 721 C CA . ASP A 1 90 ? 12.604 -9.607 -13.734 1.00 63.16 90 ASP A CA 1
ATOM 722 C C . ASP A 1 90 ? 12.603 -10.745 -14.759 1.00 63.16 90 ASP A C 1
ATOM 724 O O . ASP A 1 90 ? 13.658 -11.143 -15.271 1.00 63.16 90 ASP A O 1
ATOM 728 N N . LYS A 1 91 ? 11.410 -11.197 -15.159 1.00 62.38 91 LYS A N 1
ATOM 729 C CA . LYS A 1 91 ? 11.213 -12.149 -16.260 1.00 62.38 91 LYS A CA 1
ATOM 730 C C . LYS A 1 91 ? 11.671 -11.555 -17.602 1.00 62.38 91 LYS A C 1
ATOM 732 O O . LYS A 1 91 ? 12.410 -12.210 -18.344 1.00 62.38 91 LYS A O 1
ATOM 737 N N . ALA A 1 92 ? 11.309 -10.308 -17.918 1.00 60.81 92 ALA A N 1
ATOM 738 C CA . ALA A 1 92 ? 11.717 -9.629 -19.153 1.00 60.81 92 ALA A CA 1
ATOM 739 C C . ALA A 1 92 ? 13.229 -9.348 -19.209 1.00 60.81 92 ALA A C 1
ATOM 741 O O . ALA A 1 92 ? 13.853 -9.501 -20.263 1.00 60.81 92 ALA A O 1
ATOM 742 N N . LYS A 1 93 ? 13.839 -8.990 -18.073 1.00 58.16 93 LYS A N 1
ATOM 743 C CA . LYS A 1 93 ? 15.284 -8.786 -17.930 1.00 58.16 93 LYS A CA 1
ATOM 744 C C . LYS A 1 93 ? 16.045 -10.081 -18.217 1.00 58.16 93 LYS A C 1
ATOM 746 O O . LYS A 1 93 ? 16.983 -10.039 -19.006 1.00 58.16 93 LYS A O 1
ATOM 751 N N . LYS A 1 94 ? 15.605 -11.223 -17.669 1.00 58.12 94 LYS A N 1
ATOM 752 C CA . LYS A 1 94 ? 16.197 -12.552 -17.935 1.00 58.12 94 LYS A CA 1
ATOM 753 C C . LYS A 1 94 ? 16.137 -12.942 -19.420 1.00 58.12 94 LYS A C 1
ATOM 755 O O . LYS A 1 94 ? 17.126 -13.433 -19.953 1.00 58.12 94 LYS A O 1
ATOM 760 N N . ARG A 1 95 ? 15.024 -12.667 -20.113 1.00 56.41 95 ARG A N 1
ATOM 761 C CA . ARG A 1 95 ? 14.861 -12.960 -21.556 1.00 56.41 95 ARG A CA 1
ATOM 762 C C . ARG A 1 95 ? 15.751 -12.094 -22.460 1.00 56.41 95 ARG A C 1
ATOM 764 O O . ARG A 1 95 ? 16.190 -12.552 -23.507 1.00 56.41 95 ARG A O 1
ATOM 771 N N . CYS A 1 96 ? 16.047 -10.858 -22.054 1.00 53.69 96 CYS A N 1
ATOM 772 C CA . CYS A 1 96 ? 16.806 -9.887 -22.854 1.00 53.69 96 CYS A CA 1
ATOM 773 C C . CYS A 1 96 ? 18.316 -10.198 -22.962 1.00 53.69 96 CYS A C 1
ATOM 775 O O . CYS A 1 96 ? 18.988 -9.626 -23.818 1.00 53.69 96 CYS A O 1
ATOM 777 N N . PHE A 1 97 ? 18.858 -11.097 -22.129 1.00 49.56 97 PHE A N 1
ATOM 778 C CA . PHE A 1 97 ? 20.258 -11.544 -22.212 1.00 49.56 97 PHE A CA 1
ATOM 779 C C . PHE A 1 97 ? 20.518 -12.554 -23.349 1.00 49.56 97 PHE A C 1
ATOM 781 O O . PHE A 1 97 ? 21.668 -12.908 -23.586 1.00 49.56 97 PHE A O 1
ATOM 788 N N . MET A 1 98 ? 19.482 -12.981 -24.085 1.00 52.28 98 MET A N 1
ATOM 789 C CA . MET A 1 98 ? 19.568 -14.015 -25.128 1.00 52.28 98 MET A CA 1
ATOM 790 C C . MET A 1 98 ? 19.814 -13.483 -26.560 1.00 52.28 98 MET A C 1
ATOM 792 O O . MET A 1 98 ? 19.518 -14.171 -27.530 1.00 52.28 98 MET A O 1
ATOM 796 N N . GLY A 1 99 ? 20.403 -12.288 -26.693 1.00 47.88 99 GLY A N 1
ATOM 797 C CA . GLY A 1 99 ? 20.951 -11.771 -27.956 1.00 47.88 99 GLY A CA 1
ATOM 798 C C . GLY A 1 99 ? 19.954 -11.034 -28.868 1.00 47.88 99 GLY A C 1
ATOM 799 O O . GLY A 1 99 ? 18.851 -11.503 -29.104 1.00 47.88 99 GLY A O 1
ATOM 800 N N . LEU A 1 100 ? 20.411 -9.902 -29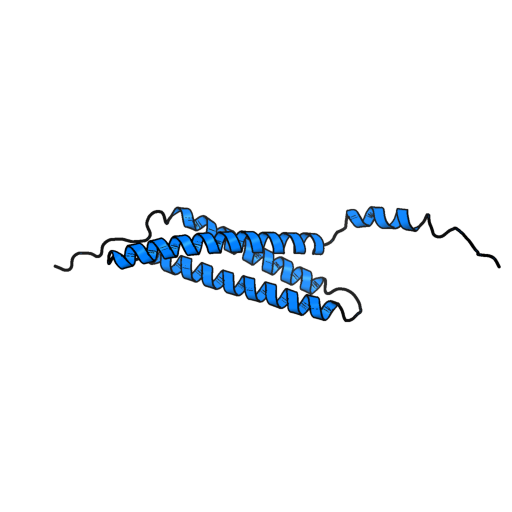.429 1.00 49.84 100 LEU A N 1
ATOM 801 C CA . LEU A 1 100 ? 19.771 -9.027 -30.438 1.00 49.84 100 LEU A CA 1
ATOM 802 C C . LEU A 1 100 ? 18.772 -7.969 -29.913 1.00 49.84 100 LEU A C 1
ATOM 804 O O . LEU A 1 100 ? 17.574 -8.189 -29.890 1.00 49.84 100 LEU A O 1
ATOM 808 N N . PHE A 1 101 ? 19.314 -6.787 -29.583 1.00 54.66 101 PHE A N 1
ATOM 809 C CA . PHE A 1 101 ? 18.691 -5.448 -29.470 1.00 54.66 101 PHE A CA 1
ATOM 810 C C . PHE A 1 101 ? 17.381 -5.243 -28.656 1.00 54.66 101 PHE A C 1
ATOM 812 O O . PHE A 1 101 ? 16.458 -6.048 -28.642 1.00 54.66 101 PHE A O 1
ATOM 819 N N . PRO A 1 102 ? 17.280 -4.124 -27.910 1.00 52.25 102 PRO A N 1
ATOM 820 C CA . PRO A 1 102 ? 16.497 -4.067 -26.688 1.00 52.25 102 PRO A CA 1
ATOM 821 C C . PRO A 1 102 ? 15.029 -3.737 -26.936 1.00 52.25 102 PRO A C 1
ATOM 823 O O . PRO A 1 102 ? 14.668 -2.873 -27.730 1.00 52.25 102 PRO A O 1
ATOM 826 N N . ASN A 1 103 ? 14.200 -4.375 -26.125 1.00 62.19 103 ASN A N 1
ATOM 827 C CA . ASN A 1 103 ? 12.756 -4.257 -26.017 1.00 62.19 103 ASN A CA 1
ATOM 828 C C . ASN A 1 103 ? 12.285 -2.851 -25.549 1.00 62.19 103 ASN A C 1
ATOM 830 O O . ASN A 1 103 ? 11.628 -2.723 -24.517 1.00 62.19 103 ASN A O 1
ATOM 834 N N . LEU A 1 104 ? 12.670 -1.779 -26.257 1.00 62.75 104 LEU A N 1
ATOM 835 C CA . LEU A 1 104 ? 12.434 -0.376 -25.885 1.00 62.75 104 LEU A CA 1
ATOM 836 C C . LEU A 1 104 ? 10.947 -0.070 -25.710 1.00 62.75 104 LEU A C 1
ATOM 838 O O . LEU A 1 104 ? 10.588 0.597 -24.747 1.00 62.75 104 LEU A O 1
ATOM 842 N N . MET A 1 105 ? 10.090 -0.611 -26.580 1.00 64.12 105 MET A N 1
ATOM 843 C CA . MET A 1 105 ? 8.638 -0.437 -26.489 1.00 64.12 105 MET A CA 1
ATOM 844 C C . MET A 1 105 ? 8.056 -1.110 -25.237 1.00 64.12 105 MET A C 1
ATOM 846 O O . MET A 1 105 ? 7.228 -0.523 -24.547 1.00 64.12 105 MET A O 1
ATOM 850 N N . THR A 1 106 ? 8.534 -2.308 -24.880 1.00 68.62 106 THR A N 1
ATOM 851 C CA . THR A 1 106 ? 8.124 -2.961 -23.624 1.00 68.62 106 THR A CA 1
ATOM 852 C C . THR A 1 106 ? 8.677 -2.225 -22.413 1.00 68.62 106 THR A C 1
ATOM 854 O O . THR A 1 106 ? 7.940 -2.018 -21.459 1.00 68.62 106 THR A O 1
ATOM 857 N N . ARG A 1 107 ? 9.938 -1.768 -22.439 1.00 68.69 107 ARG A N 1
ATOM 858 C CA . ARG A 1 107 ? 10.493 -0.942 -21.354 1.00 68.69 107 ARG A CA 1
ATOM 859 C C . ARG A 1 107 ? 9.713 0.355 -21.184 1.00 68.69 107 ARG A C 1
ATOM 861 O O . ARG A 1 107 ? 9.469 0.750 -20.055 1.00 68.69 107 ARG A O 1
ATOM 868 N N . TYR A 1 108 ? 9.305 0.987 -22.281 1.00 70.19 108 TYR A N 1
ATOM 869 C CA . TYR A 1 108 ? 8.455 2.170 -22.258 1.00 70.19 108 TYR A CA 1
ATOM 870 C C . TYR A 1 108 ? 7.092 1.860 -21.629 1.00 70.19 108 TYR A C 1
ATOM 872 O O . TYR A 1 108 ? 6.711 2.533 -20.678 1.00 70.19 108 TYR A O 1
ATOM 880 N N . ARG A 1 109 ? 6.409 0.793 -22.072 1.00 76.94 109 ARG A N 1
ATOM 881 C CA . ARG A 1 109 ? 5.128 0.355 -21.493 1.00 76.94 109 ARG A CA 1
ATOM 882 C C . ARG A 1 109 ? 5.234 0.104 -19.987 1.00 76.94 109 ARG A C 1
ATOM 884 O O . ARG A 1 109 ? 4.472 0.687 -19.229 1.00 76.94 109 ARG A O 1
ATOM 891 N N . VAL A 1 110 ? 6.216 -0.693 -19.562 1.00 76.19 110 VAL A N 1
ATOM 892 C CA . VAL A 1 110 ? 6.447 -1.001 -18.140 1.00 76.19 110 VAL A CA 1
ATOM 893 C C . VAL A 1 110 ? 6.823 0.266 -17.363 1.00 76.19 110 VAL A C 1
ATOM 895 O O . VAL A 1 110 ? 6.346 0.464 -16.257 1.00 76.19 110 VAL A O 1
ATOM 898 N N . SER A 1 111 ? 7.631 1.170 -17.930 1.00 72.44 111 SER A N 1
ATOM 899 C CA . SER A 1 111 ? 7.982 2.442 -17.278 1.00 72.44 111 SER A CA 1
ATOM 900 C C . SER A 1 111 ? 6.769 3.339 -17.032 1.00 72.44 111 SER A C 1
ATOM 902 O O . SER A 1 111 ? 6.752 4.061 -16.036 1.00 72.44 111 SER A O 1
ATOM 904 N N . THR A 1 112 ? 5.801 3.331 -17.950 1.00 81.38 112 THR A N 1
ATOM 905 C CA . THR A 1 112 ? 4.543 4.076 -17.827 1.00 81.38 112 THR A CA 1
ATOM 906 C C . THR A 1 112 ? 3.622 3.427 -16.799 1.00 81.38 112 THR A C 1
ATOM 908 O O . THR A 1 112 ? 3.039 4.137 -15.989 1.00 81.38 112 THR A O 1
ATOM 911 N N . GLU A 1 113 ? 3.538 2.095 -16.782 1.00 85.19 113 GLU A N 1
ATOM 912 C CA . GLU A 1 113 ? 2.758 1.342 -15.791 1.00 85.19 113 GLU A CA 1
ATOM 913 C C . GLU A 1 113 ? 3.300 1.565 -14.371 1.00 85.19 113 GLU A C 1
ATOM 915 O O . GLU A 1 113 ? 2.546 1.970 -13.494 1.00 85.19 113 GLU A O 1
ATOM 920 N N . ILE A 1 114 ? 4.621 1.452 -14.174 1.00 80.75 114 ILE A N 1
ATOM 921 C CA . ILE A 1 114 ? 5.294 1.776 -12.903 1.00 80.75 114 ILE A CA 1
ATOM 922 C C . ILE A 1 114 ? 4.982 3.205 -12.466 1.00 80.75 114 ILE A C 1
ATOM 924 O O . ILE A 1 114 ? 4.656 3.427 -11.308 1.00 80.75 114 ILE A O 1
ATOM 928 N N . LYS A 1 115 ? 5.057 4.176 -13.385 1.00 83.69 115 LYS A N 1
ATOM 929 C CA . LYS A 1 115 ? 4.762 5.577 -13.062 1.00 83.69 115 LYS A CA 1
ATOM 930 C C . LYS A 1 115 ? 3.299 5.773 -12.645 1.00 83.69 115 LYS A C 1
ATOM 932 O O . LYS A 1 115 ? 3.031 6.532 -11.727 1.00 83.69 115 LYS A O 1
ATOM 937 N N . SER A 1 116 ? 2.362 5.089 -13.299 1.00 86.50 116 SER A N 1
ATOM 938 C CA . SER A 1 116 ? 0.944 5.146 -12.930 1.00 86.50 116 SER A CA 1
ATOM 939 C C . SER A 1 116 ? 0.693 4.557 -11.542 1.00 86.50 116 SER A C 1
ATOM 941 O O . SER A 1 116 ? -0.050 5.146 -10.764 1.00 86.50 116 SER A O 1
ATOM 943 N N . ILE A 1 117 ? 1.316 3.414 -11.234 1.00 83.50 117 ILE A N 1
ATOM 944 C CA . ILE A 1 117 ? 1.223 2.767 -9.918 1.00 83.50 117 ILE A CA 1
ATOM 945 C C . ILE A 1 117 ? 1.835 3.674 -8.845 1.00 83.50 117 ILE A C 1
ATOM 947 O O . ILE A 1 117 ? 1.239 3.857 -7.791 1.00 83.50 117 ILE A O 1
ATOM 951 N N . ASP A 1 118 ? 2.980 4.297 -9.132 1.00 80.31 118 ASP A N 1
ATOM 952 C CA . ASP A 1 118 ? 3.649 5.261 -8.251 1.00 80.31 118 ASP A CA 1
ATOM 953 C C . ASP A 1 118 ? 2.746 6.469 -7.935 1.00 80.31 118 ASP A C 1
ATOM 955 O O . ASP A 1 118 ? 2.542 6.821 -6.775 1.00 80.31 118 ASP A O 1
ATOM 959 N N . GLU A 1 119 ? 2.114 7.060 -8.954 1.00 88.56 119 GLU A N 1
ATOM 960 C CA . GLU A 1 119 ? 1.162 8.166 -8.784 1.00 88.56 119 GLU A CA 1
ATOM 961 C C . GLU A 1 119 ? -0.084 7.759 -7.973 1.00 88.56 119 GLU A C 1
ATOM 963 O O . GLU A 1 119 ? -0.609 8.559 -7.192 1.00 88.56 119 GLU A O 1
ATOM 968 N N . GLU A 1 120 ? -0.581 6.532 -8.148 1.00 87.56 120 GLU A N 1
ATOM 969 C CA . GLU A 1 120 ? -1.706 5.985 -7.382 1.00 87.56 120 GLU A CA 1
ATOM 970 C C . GLU A 1 120 ? -1.316 5.710 -5.922 1.00 87.56 120 GLU A C 1
ATOM 972 O O . GLU A 1 120 ? -2.038 6.124 -5.012 1.00 87.56 120 GLU A O 1
ATOM 977 N N . ALA A 1 121 ? -0.137 5.131 -5.687 1.00 81.75 121 ALA A N 1
ATOM 978 C CA . ALA A 1 121 ? 0.423 4.917 -4.357 1.00 81.75 121 ALA A CA 1
ATOM 979 C C . ALA A 1 121 ? 0.562 6.237 -3.590 1.00 81.75 121 ALA A C 1
ATOM 981 O O . ALA A 1 121 ? 0.105 6.337 -2.450 1.00 81.75 121 ALA A O 1
ATOM 982 N N . VAL A 1 122 ? 1.094 7.284 -4.232 1.00 84.44 122 VAL A N 1
ATOM 983 C CA . VAL A 1 122 ? 1.181 8.626 -3.638 1.00 84.44 122 VAL A CA 1
ATOM 984 C C . VAL A 1 122 ? -0.210 9.140 -3.257 1.00 84.44 122 VAL A C 1
ATOM 986 O O . VAL A 1 122 ? -0.396 9.591 -2.126 1.00 84.44 122 VAL A O 1
ATOM 989 N N . LYS A 1 123 ? -1.218 9.016 -4.131 1.00 86.50 123 LYS A N 1
ATOM 990 C CA . LYS A 1 123 ? -2.600 9.443 -3.830 1.00 86.50 123 LYS A CA 1
ATOM 991 C C . LYS A 1 123 ? -3.207 8.685 -2.650 1.00 86.50 123 LYS A C 1
ATOM 993 O O . LYS A 1 123 ? -3.799 9.312 -1.772 1.00 86.50 123 LYS A O 1
ATOM 998 N N . ILE A 1 124 ? -3.052 7.361 -2.600 1.00 82.31 124 ILE A N 1
ATOM 999 C CA . ILE A 1 124 ? -3.509 6.536 -1.470 1.00 82.31 124 ILE A CA 1
ATOM 1000 C C . ILE A 1 124 ? -2.794 6.973 -0.185 1.00 82.31 124 ILE A C 1
ATOM 1002 O O . ILE A 1 124 ? -3.423 7.098 0.868 1.00 82.31 124 ILE A O 1
ATOM 1006 N N . SER A 1 125 ? -1.498 7.277 -0.278 1.00 76.62 125 SER A N 1
ATOM 1007 C CA . SER A 1 125 ? -0.670 7.683 0.856 1.00 76.62 125 SER A CA 1
ATOM 1008 C C . SER A 1 125 ? -1.052 9.051 1.446 1.00 76.62 125 SER A C 1
ATOM 1010 O O . SER A 1 125 ? -0.878 9.246 2.650 1.00 76.62 125 SER A O 1
ATOM 1012 N N . LEU A 1 126 ? -1.586 9.970 0.628 1.00 76.31 126 LEU A N 1
ATOM 1013 C CA . LEU A 1 126 ? -2.030 11.314 1.032 1.00 76.31 126 LEU A CA 1
ATOM 1014 C C . LEU A 1 126 ? -3.375 11.301 1.770 1.00 76.31 126 LEU A C 1
ATOM 1016 O O . LEU A 1 126 ? -3.673 12.211 2.534 1.00 76.31 126 LEU A O 1
ATOM 1020 N N . ASN A 1 127 ? -4.188 10.257 1.599 1.00 68.38 127 ASN A N 1
ATOM 1021 C CA . ASN A 1 127 ? -5.460 10.136 2.320 1.00 68.38 127 ASN A CA 1
ATOM 1022 C C . ASN A 1 127 ? -5.288 9.788 3.811 1.00 68.38 127 ASN A C 1
ATOM 1024 O O . ASN A 1 127 ? -6.274 9.750 4.546 1.00 68.38 127 ASN A O 1
ATOM 1028 N N . ARG A 1 128 ? -4.050 9.553 4.267 1.00 56.62 128 ARG A N 1
ATOM 1029 C CA . ARG A 1 128 ? -3.726 9.088 5.620 1.00 56.62 128 ARG A CA 1
ATOM 1030 C C . ARG A 1 128 ? -3.902 10.139 6.714 1.00 56.62 128 ARG A C 1
ATOM 1032 O O . ARG A 1 128 ? -4.124 9.756 7.860 1.00 56.62 128 ARG A O 1
ATOM 1039 N N . ASP A 1 129 ? -3.851 11.429 6.383 1.00 59.34 129 ASP A N 1
ATOM 1040 C CA . ASP A 1 129 ? -4.026 12.531 7.350 1.00 59.34 129 ASP A CA 1
ATOM 1041 C C . ASP A 1 129 ? -5.424 12.528 8.014 1.00 59.34 129 ASP A C 1
ATOM 1043 O O . ASP A 1 129 ? -5.734 13.365 8.854 1.00 59.34 129 ASP A O 1
ATOM 1047 N N . LYS A 1 130 ? -6.279 11.564 7.648 1.00 61.91 130 LYS A N 1
ATOM 1048 C CA . LYS A 1 130 ? -7.603 11.305 8.215 1.00 61.91 130 LYS A CA 1
ATOM 1049 C C . LYS A 1 130 ? -7.631 10.230 9.310 1.00 61.91 130 LYS A C 1
ATOM 1051 O O . LYS A 1 130 ? -8.651 10.101 9.975 1.00 61.91 130 LYS A O 1
ATOM 1056 N N . PHE A 1 131 ? -6.552 9.471 9.527 1.00 68.06 131 PHE A N 1
ATOM 1057 C CA . PHE A 1 131 ? -6.559 8.297 10.420 1.00 68.06 131 PHE A CA 1
ATOM 1058 C C . PHE A 1 131 ? -5.971 8.539 11.817 1.00 68.06 131 PHE A C 1
ATOM 1060 O O . PHE A 1 131 ? -5.533 7.590 12.465 1.00 68.06 131 PHE A O 1
ATOM 1067 N N . ASP A 1 132 ? -5.992 9.776 12.321 1.00 72.69 132 ASP A N 1
ATOM 1068 C CA . ASP A 1 132 ? -5.768 10.036 13.758 1.00 72.69 132 ASP A CA 1
ATOM 1069 C C . ASP A 1 132 ? -6.814 9.324 14.633 1.00 72.69 13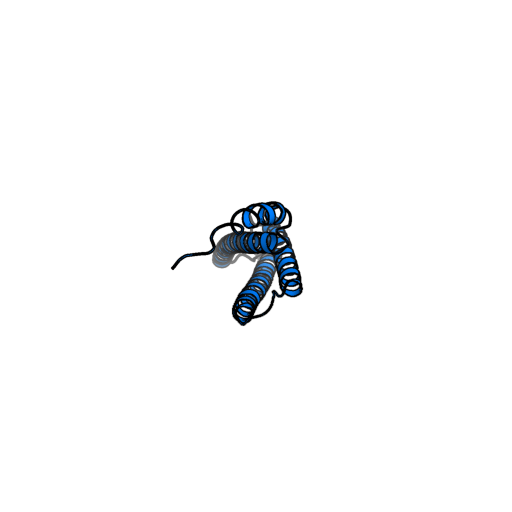2 ASP A C 1
ATOM 1071 O O . ASP A 1 132 ? -6.595 9.072 15.818 1.00 72.69 132 ASP A O 1
ATOM 1075 N N . ARG A 1 133 ? -7.952 8.956 14.031 1.00 81.56 133 ARG A N 1
ATOM 1076 C CA . ARG A 1 133 ? -8.990 8.131 14.633 1.00 81.56 133 ARG A CA 1
ATOM 1077 C C . ARG A 1 133 ? -9.502 7.116 13.612 1.00 81.56 133 ARG A C 1
ATOM 1079 O O . ARG A 1 133 ? -10.013 7.503 12.569 1.00 81.56 133 ARG A O 1
ATOM 1086 N N . VAL A 1 134 ? -9.370 5.825 13.918 1.00 89.25 134 VAL A N 1
ATOM 1087 C CA . VAL A 1 134 ? -9.770 4.722 13.015 1.00 89.25 134 VAL A CA 1
ATOM 1088 C C . VAL A 1 134 ? -11.109 4.080 13.386 1.00 89.25 134 VAL A C 1
ATOM 1090 O O . VAL A 1 134 ? -11.609 3.219 12.665 1.00 89.25 134 VAL A O 1
ATOM 1093 N N . SER A 1 135 ? -11.690 4.488 14.513 1.00 91.81 135 SER A N 1
ATOM 1094 C CA . SER A 1 135 ? -12.822 3.807 15.129 1.00 91.81 135 SER A CA 1
ATOM 1095 C C . SER A 1 135 ? -13.731 4.729 15.943 1.00 91.81 135 SER A C 1
ATOM 1097 O O . SER A 1 135 ? -13.376 5.848 16.346 1.00 91.81 135 SER A O 1
ATOM 1099 N N . TYR A 1 136 ? -14.932 4.224 16.217 1.00 91.56 136 TYR A N 1
ATOM 1100 C CA . TYR A 1 136 ? -15.956 4.873 17.023 1.00 91.56 136 TYR A CA 1
ATOM 1101 C C . TYR A 1 136 ? -16.663 3.874 17.944 1.00 91.56 136 TYR A C 1
ATOM 1103 O O . TYR A 1 136 ? -16.704 2.669 17.692 1.00 91.56 136 TYR A O 1
ATOM 1111 N N . LEU A 1 137 ? -17.246 4.382 19.033 1.00 91.88 137 LEU A N 1
ATOM 1112 C CA . LEU A 1 137 ? -18.000 3.542 19.960 1.00 91.88 137 LEU A CA 1
ATOM 1113 C C . LEU A 1 137 ? -19.330 3.118 19.319 1.00 91.88 137 LEU A C 1
ATOM 1115 O O . LEU A 1 137 ? -20.051 3.983 18.807 1.00 91.88 137 LEU A O 1
ATOM 1119 N N . PRO A 1 138 ? -19.700 1.828 19.382 1.00 85.38 138 PRO A N 1
ATOM 1120 C CA . PRO A 1 138 ? -21.005 1.384 18.917 1.00 85.38 138 PRO A CA 1
ATOM 1121 C C . PRO A 1 138 ? -22.113 2.068 19.724 1.00 85.38 138 PRO A C 1
ATOM 1123 O O . PRO A 1 138 ? -22.000 2.263 20.938 1.00 85.38 138 PRO A O 1
ATOM 1126 N N . ALA A 1 139 ? -23.215 2.420 19.058 1.00 82.88 139 ALA A N 1
ATOM 1127 C CA . ALA A 1 139 ? -24.391 2.936 19.747 1.00 82.88 139 ALA A CA 1
ATOM 1128 C C . ALA A 1 139 ? -24.870 1.905 20.785 1.00 82.88 139 ALA A C 1
ATOM 1130 O O . ALA A 1 139 ? -25.023 0.722 20.464 1.00 82.88 139 ALA A O 1
ATOM 1131 N N . ARG A 1 140 ? -25.106 2.342 22.033 1.00 78.81 140 ARG A N 1
ATOM 1132 C CA . ARG A 1 140 ? -25.682 1.471 23.067 1.00 78.81 140 ARG A CA 1
ATOM 1133 C C . ARG A 1 140 ? -27.040 0.985 22.567 1.00 78.81 140 ARG A C 1
ATOM 1135 O O . ARG A 1 140 ? -27.946 1.795 22.385 1.00 78.81 140 ARG A O 1
ATOM 1142 N N . ARG A 1 141 ? -27.173 -0.322 22.331 1.00 68.88 141 ARG A N 1
ATOM 1143 C CA . ARG A 1 141 ? -28.481 -0.942 22.099 1.00 68.88 141 ARG A CA 1
ATOM 1144 C C . ARG A 1 141 ? -29.246 -0.869 23.421 1.00 68.88 141 ARG A C 1
ATOM 1146 O O . ARG A 1 141 ? -28.844 -1.524 24.382 1.00 68.88 141 ARG A O 1
ATOM 1153 N N . GLY A 1 142 ? -30.231 0.026 23.479 1.00 56.03 142 GLY A N 1
ATOM 1154 C CA . GLY A 1 142 ? -31.241 0.069 24.537 1.00 56.03 142 GLY A CA 1
ATOM 1155 C C . GLY A 1 142 ? -32.290 -1.012 24.345 1.00 56.03 142 GLY A C 1
ATOM 1156 O O . GLY A 1 142 ? -32.424 -1.495 23.196 1.00 56.03 142 GLY A O 1
#

Secondary structure (DSSP, 8-state):
------SSHHHHHHHHTTTTT---THHHHHHHHHHHHHHHHHHHHHHHHHHHHHHHHHHTTPEEPHHHHHHHHHHHHHHHHHHHHHHHHHHHHHHHTTSSS--HHHHHHHHHHHHHHHHHHHHHHHGGGGTT--EEPPP---

Organism: NCBI:txid889485